Protein AF-X1M2Z5-F1 (afdb_monomer_lite)

Radius of gyration: 13.81 Å; chains: 1; bounding box: 29×25×39 Å

Foldseek 3Di:
DVLVVVCVVVDQPDAAEAEDLAVDDLVRLLVVLVVCVVSQHQAYENPHDAQCLVSLLVSCVRGPHFYEYACQQAEPVSVVSNVVSVSGPYYDHDCVRNPD

Sequence (100 aa):
KILEAIREELGPDFPLGVDFHWALNTREAMRFVQMVEHLNLWFLEDPMPPGNADAFARLTAVSKVPIATGENLFTRQTFRPYIEKQACDIIQPDTQKCGG

Secondary structure (DSSP, 8-state):
-HHHHHHHHH-TTS--EEE-TT---HHHHHHHHHHTGGG--SEEE--S-TT-HHHHHHHHTT-SSPEEE-TT--SHHHHHHHHHTT--SEE---HHHHT-

InterPro domains:
  IPR013342 Mandelate racemase, C-terminal domain [PF13378] (2-100)
  IPR013342 Mandelate racemase, C-terminal domain [SM00922] (3-66)
  IPR018110 Mandelate racemase/muconate lactonizing enzyme, conserved site [PS00909] (16-47)
  IPR034593 D-galactonate dehydratase DgoD-like [PTHR48080] (2-100)
  IPR036849 Enolase-like, C-terminal domain superfamily [G3DSA:3.20.20.120] (1-100)
  IPR036849 Enolase-like, C-terminal domain superfamily [SSF51604] (2-100)

pLDDT: mean 97.03, std 2.59, range [79.69, 98.75]

Organism: NCBI:txid412755

Structure (mmCIF, N/CA/C/O backbone):
data_AF-X1M2Z5-F1
#
_entry.id   AF-X1M2Z5-F1
#
loop_
_atom_site.group_PDB
_atom_site.id
_atom_site.type_symbol
_atom_site.label_atom_id
_atom_site.label_alt_id
_atom_site.label_comp_id
_atom_site.label_asym_id
_atom_site.label_entity_id
_atom_site.label_seq_id
_atom_site.pdbx_PDB_ins_code
_atom_site.Cartn_x
_atom_site.Cartn_y
_atom_site.Cartn_z
_atom_site.occupancy
_atom_site.B_iso_or_equiv
_atom_site.auth_seq_id
_atom_site.auth_comp_id
_atom_site.auth_asym_id
_atom_site.auth_atom_id
_atom_site.pdbx_PDB_model_num
ATOM 1 N N . LYS A 1 1 ? -2.158 5.203 19.002 1.00 79.69 1 LYS A N 1
ATOM 2 C CA . LYS A 1 1 ? -2.574 6.452 19.683 1.00 79.69 1 LYS A CA 1
ATOM 3 C C . LYS A 1 1 ? -3.121 7.502 18.719 1.00 79.69 1 LYS A C 1
ATOM 5 O O . LYS A 1 1 ? -4.302 7.769 18.818 1.00 79.69 1 LYS A O 1
ATOM 10 N N . ILE A 1 2 ? -2.349 8.070 17.776 1.00 95.44 2 ILE A N 1
ATOM 11 C CA . ILE A 1 2 ? -2.900 9.095 16.852 1.00 95.44 2 ILE A CA 1
ATOM 12 C C . ILE A 1 2 ? -4.007 8.516 15.955 1.00 95.44 2 ILE A C 1
ATOM 14 O O . ILE A 1 2 ? -5.105 9.053 15.925 1.00 95.44 2 ILE A O 1
ATOM 18 N N . LEU A 1 3 ? -3.751 7.386 15.288 1.00 96.56 3 LEU A N 1
ATOM 19 C CA . LEU A 1 3 ? -4.746 6.758 14.407 1.00 96.56 3 LEU A CA 1
ATOM 20 C C . LEU A 1 3 ? -5.997 6.270 15.154 1.00 96.56 3 LEU A C 1
ATOM 22 O O . LEU A 1 3 ? -7.092 6.340 14.613 1.00 96.56 3 LEU A O 1
ATOM 26 N N . GLU A 1 4 ? -5.839 5.817 16.401 1.00 96.88 4 GLU A N 1
ATOM 27 C CA . GLU A 1 4 ? -6.961 5.433 17.274 1.00 96.88 4 GLU A CA 1
ATOM 28 C C . GLU A 1 4 ? -7.849 6.640 17.576 1.00 96.88 4 GLU A C 1
ATOM 30 O O . GLU A 1 4 ? -9.047 6.572 17.339 1.00 96.88 4 GLU A O 1
ATOM 35 N N . ALA A 1 5 ? -7.259 7.765 17.992 1.00 97.88 5 ALA A N 1
ATOM 36 C CA . ALA A 1 5 ? -8.010 8.987 18.271 1.00 97.88 5 ALA A CA 1
ATOM 37 C C . ALA A 1 5 ? -8.748 9.514 17.027 1.00 97.88 5 ALA A C 1
ATOM 39 O O . ALA A 1 5 ? -9.896 9.934 17.118 1.00 97.88 5 ALA A O 1
ATOM 40 N N . ILE A 1 6 ? -8.113 9.451 15.849 1.00 97.75 6 ILE A N 1
ATOM 41 C CA . ILE A 1 6 ? -8.758 9.832 14.583 1.00 97.75 6 ILE A CA 1
ATOM 42 C C . ILE A 1 6 ? -9.933 8.896 14.269 1.00 97.75 6 ILE A C 1
ATOM 44 O O . ILE A 1 6 ? -10.999 9.361 13.871 1.00 97.75 6 ILE A O 1
ATOM 48 N N . ARG A 1 7 ? -9.763 7.581 14.454 1.00 96.94 7 ARG A N 1
ATOM 49 C CA . ARG A 1 7 ? -10.831 6.598 14.228 1.00 96.94 7 ARG A CA 1
ATOM 50 C C . ARG A 1 7 ? -11.999 6.784 15.201 1.00 96.94 7 ARG A C 1
ATOM 52 O O . ARG A 1 7 ? -13.146 6.674 14.778 1.00 96.94 7 ARG A O 1
ATOM 59 N N . GLU A 1 8 ? -11.725 7.067 16.470 1.00 97.38 8 GLU A N 1
ATOM 60 C CA . GLU A 1 8 ? -12.753 7.350 17.480 1.00 97.38 8 GLU A CA 1
ATOM 61 C C . GLU A 1 8 ? -13.577 8.594 17.120 1.00 97.38 8 GLU A C 1
ATOM 63 O O . GLU A 1 8 ? -14.801 8.550 17.210 1.00 97.38 8 GLU A O 1
ATOM 68 N N . GLU A 1 9 ? -12.926 9.659 16.648 1.00 98.06 9 GLU A N 1
ATOM 69 C CA . GLU A 1 9 ? -13.593 10.913 16.273 1.00 98.06 9 GLU A CA 1
ATOM 70 C C . GLU A 1 9 ? -14.432 10.784 14.992 1.00 98.06 9 GLU A C 1
ATOM 72 O O . GLU A 1 9 ? -15.560 11.268 14.924 1.00 98.06 9 GLU A O 1
ATOM 77 N N . LEU A 1 10 ? -13.898 10.124 13.960 1.00 97.44 10 LEU A N 1
ATOM 78 C CA . LEU A 1 10 ? -14.566 10.009 12.656 1.00 97.44 10 LEU A CA 1
ATOM 79 C C . LEU A 1 10 ? -15.627 8.897 12.613 1.00 97.44 10 LEU A C 1
ATOM 81 O O . LEU A 1 10 ? -16.445 8.856 11.692 1.00 97.44 10 LEU A O 1
ATOM 85 N N . GLY A 1 11 ? -15.616 7.990 13.591 1.00 96.31 11 GLY A N 1
ATOM 86 C CA . GLY A 1 11 ? -16.491 6.824 13.639 1.00 96.31 11 GLY A CA 1
ATOM 87 C C . GLY A 1 11 ? -16.015 5.659 12.757 1.00 96.31 11 GLY A C 1
ATOM 88 O O . GLY A 1 11 ? -15.080 5.796 11.962 1.00 96.31 11 GLY A O 1
ATOM 89 N N . PRO A 1 12 ? -16.635 4.472 12.896 1.00 94.31 12 PRO A N 1
ATOM 90 C CA . PRO A 1 12 ? -16.170 3.235 12.260 1.00 94.31 12 PRO A CA 1
ATOM 91 C C . PRO A 1 12 ? -16.358 3.205 10.737 1.00 94.31 12 PRO A C 1
ATOM 93 O O . PRO A 1 12 ? -15.586 2.542 10.047 1.00 94.31 12 PRO A O 1
ATOM 96 N N . ASP A 1 13 ? -17.349 3.932 10.219 1.00 93.44 13 ASP A N 1
ATOM 97 C CA . ASP A 1 13 ? -17.749 3.866 8.808 1.00 93.44 13 ASP A CA 1
ATOM 98 C C . ASP A 1 13 ? -16.997 4.862 7.916 1.00 93.44 13 ASP A C 1
ATOM 100 O O . ASP A 1 13 ? -17.056 4.770 6.690 1.00 93.44 13 ASP A O 1
ATOM 104 N N . PHE A 1 14 ? -16.280 5.824 8.505 1.00 97.38 14 PHE A N 1
ATOM 105 C CA . PHE A 1 14 ? -15.539 6.814 7.730 1.00 97.38 14 PHE A CA 1
ATOM 106 C C . PHE A 1 14 ? -14.299 6.176 7.067 1.00 97.38 14 PHE A C 1
ATOM 108 O O . PHE A 1 14 ? -13.445 5.629 7.781 1.00 97.38 14 PHE A O 1
ATOM 115 N N . PRO A 1 15 ? -14.127 6.254 5.733 1.00 96.75 15 PRO A N 1
ATOM 116 C CA . PRO A 1 15 ? -12.938 5.722 5.069 1.00 96.75 15 PRO A CA 1
ATOM 117 C C . PRO A 1 15 ? -11.665 6.453 5.517 1.00 96.75 15 PRO A C 1
ATOM 119 O O . PRO A 1 15 ? -11.574 7.672 5.407 1.00 96.75 15 PRO A O 1
ATOM 122 N N . LEU A 1 16 ? -10.667 5.712 6.005 1.00 97.50 16 LEU A N 1
ATOM 123 C CA . LEU A 1 16 ? -9.396 6.277 6.476 1.00 97.50 16 LEU A CA 1
ATOM 124 C C . LEU A 1 16 ? -8.215 5.579 5.803 1.00 97.50 16 LEU A C 1
ATOM 126 O O . LEU A 1 16 ? -7.931 4.424 6.112 1.00 97.50 16 LEU A O 1
ATOM 130 N N . GLY A 1 17 ? -7.539 6.278 4.893 1.00 97.62 17 GLY A N 1
ATOM 131 C CA . GLY A 1 17 ? -6.244 5.867 4.344 1.00 97.62 17 GLY A CA 1
ATOM 132 C C . GLY A 1 17 ? -5.091 6.418 5.183 1.00 97.62 17 GLY A C 1
ATOM 133 O O . GLY A 1 17 ? -5.217 7.489 5.781 1.00 97.62 17 GLY A O 1
ATOM 134 N N . VAL A 1 18 ? -3.976 5.692 5.243 1.00 97.94 18 VAL A N 1
ATOM 135 C CA . VAL A 1 18 ? -2.742 6.142 5.906 1.00 97.94 18 VAL A CA 1
ATOM 136 C C . VAL A 1 18 ? -1.577 5.964 4.951 1.00 97.94 18 VAL A C 1
ATOM 138 O O . VAL A 1 18 ? -1.378 4.867 4.449 1.00 97.94 18 VAL A O 1
ATOM 141 N N . ASP A 1 19 ? -0.790 7.014 4.762 1.00 98.12 19 ASP A N 1
ATOM 142 C CA . ASP A 1 19 ? 0.383 7.023 3.891 1.00 98.12 19 ASP A CA 1
ATOM 143 C C . ASP A 1 19 ? 1.670 7.134 4.720 1.00 98.12 19 ASP A C 1
ATOM 145 O O . A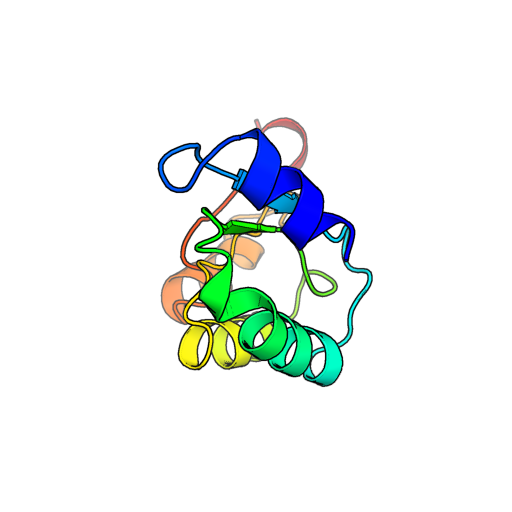SP A 1 19 ? 1.762 7.931 5.660 1.00 98.12 19 ASP A O 1
ATOM 149 N N . PHE A 1 20 ? 2.653 6.299 4.388 1.00 97.50 20 PHE A N 1
ATOM 150 C CA . PHE A 1 20 ? 3.944 6.201 5.059 1.00 97.50 20 PHE A CA 1
ATOM 151 C C . PHE A 1 20 ? 5.114 6.809 4.291 1.00 97.50 20 PHE A C 1
ATOM 153 O O . PHE A 1 20 ? 6.188 6.913 4.888 1.00 97.50 20 PHE A O 1
ATOM 160 N N . HIS A 1 21 ? 4.956 7.185 3.018 1.00 96.56 21 HIS A N 1
ATOM 161 C CA . HIS A 1 21 ? 6.040 7.731 2.191 1.00 96.56 21 HIS A CA 1
ATOM 162 C C . HIS A 1 21 ? 7.358 6.932 2.331 1.00 96.56 21 HIS A C 1
ATOM 164 O O . HIS A 1 21 ? 8.434 7.485 2.575 1.00 96.56 21 HIS A O 1
ATOM 170 N N . TRP A 1 22 ? 7.263 5.602 2.242 1.00 97.38 22 TRP A N 1
ATOM 171 C CA . TRP A 1 22 ? 8.372 4.634 2.289 1.00 97.38 22 TRP A CA 1
ATOM 172 C C . TRP A 1 22 ? 9.133 4.546 3.616 1.00 97.38 22 TRP A C 1
ATOM 174 O O . TRP A 1 22 ? 10.261 4.046 3.650 1.00 97.38 22 TRP A O 1
ATOM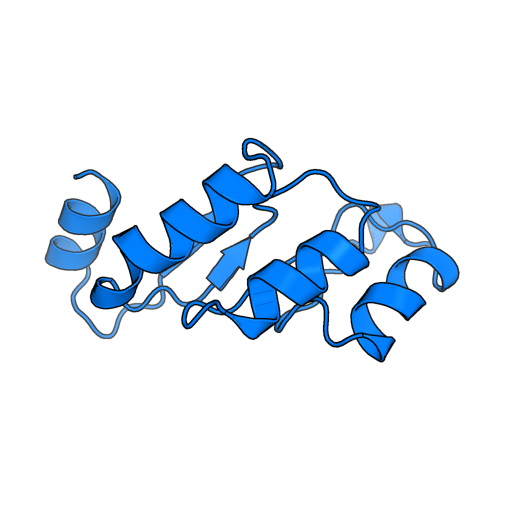 184 N N . ALA A 1 23 ? 8.547 5.017 4.715 1.00 97.94 23 ALA A N 1
ATOM 185 C CA . ALA A 1 23 ? 9.254 5.133 5.987 1.00 97.94 23 ALA A CA 1
ATOM 186 C C . ALA A 1 23 ? 9.568 3.796 6.685 1.00 97.94 23 ALA A C 1
ATOM 188 O O . ALA A 1 23 ? 10.343 3.801 7.643 1.00 97.94 23 ALA A O 1
ATOM 189 N N . LEU A 1 24 ? 8.988 2.666 6.257 1.00 98.19 24 LEU A N 1
ATOM 190 C CA . LEU A 1 24 ? 9.176 1.371 6.916 1.00 98.19 24 LEU A CA 1
ATOM 191 C C . LEU A 1 24 ? 9.990 0.397 6.066 1.00 98.19 24 LEU A C 1
ATOM 193 O O . LEU A 1 24 ? 9.883 0.326 4.842 1.00 98.19 24 LEU A O 1
ATOM 197 N N . ASN A 1 25 ? 10.750 -0.463 6.738 1.00 97.75 25 ASN A N 1
ATOM 198 C CA . ASN A 1 25 ? 11.212 -1.703 6.123 1.00 97.75 25 ASN A CA 1
ATOM 199 C C . ASN A 1 25 ? 10.118 -2.791 6.157 1.00 97.75 25 ASN A C 1
ATOM 201 O O . ASN A 1 25 ? 9.076 -2.654 6.798 1.00 97.75 25 ASN A O 1
ATOM 205 N N . THR A 1 26 ? 10.375 -3.931 5.508 1.00 97.31 26 THR A N 1
ATOM 206 C CA . THR A 1 26 ? 9.400 -5.031 5.393 1.00 97.31 26 THR A CA 1
ATOM 207 C C . THR A 1 26 ? 8.915 -5.565 6.733 1.00 97.31 26 THR A C 1
ATOM 209 O O . THR A 1 26 ? 7.726 -5.816 6.909 1.00 97.31 26 THR A O 1
ATOM 212 N N . ARG A 1 27 ? 9.813 -5.724 7.706 1.00 97.69 27 ARG A N 1
ATOM 213 C CA . ARG A 1 27 ? 9.451 -6.272 9.016 1.00 97.69 27 ARG A CA 1
ATOM 214 C C . ARG A 1 27 ? 8.623 -5.279 9.826 1.00 97.69 27 ARG A C 1
ATOM 216 O O . ARG A 1 27 ? 7.701 -5.684 10.531 1.00 97.69 27 ARG A O 1
ATOM 223 N N . GLU A 1 28 ? 8.957 -3.999 9.731 1.00 98.31 28 GLU A N 1
ATOM 224 C CA . GLU A 1 28 ? 8.202 -2.916 10.358 1.00 98.31 28 GLU A CA 1
ATOM 225 C C . GLU A 1 28 ? 6.805 -2.793 9.758 1.00 98.31 28 GLU A C 1
ATOM 227 O O . GLU A 1 28 ? 5.841 -2.759 10.517 1.00 98.31 28 GLU A O 1
ATOM 232 N N . ALA A 1 29 ? 6.681 -2.833 8.429 1.00 98.38 29 ALA A N 1
ATOM 233 C CA . ALA A 1 29 ? 5.392 -2.793 7.744 1.00 98.38 29 ALA A CA 1
ATOM 234 C C . ALA A 1 29 ? 4.493 -3.974 8.145 1.00 98.38 29 ALA A C 1
ATOM 236 O O . ALA A 1 29 ? 3.340 -3.769 8.519 1.00 98.38 29 ALA A O 1
ATOM 237 N N . MET A 1 30 ? 5.034 -5.200 8.173 1.00 98.19 30 MET A N 1
ATOM 238 C CA . MET A 1 30 ? 4.290 -6.390 8.617 1.00 98.19 30 MET A CA 1
ATOM 239 C C . MET A 1 30 ? 3.823 -6.278 10.072 1.00 98.19 30 MET A C 1
ATOM 241 O O . MET A 1 30 ? 2.706 -6.672 10.403 1.00 98.19 30 MET A O 1
ATOM 245 N N . ARG A 1 31 ? 4.665 -5.735 10.958 1.00 98.00 31 ARG A N 1
ATOM 246 C CA . ARG A 1 31 ? 4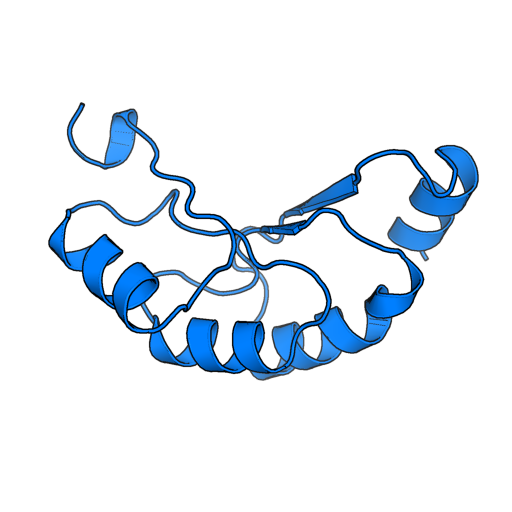.274 -5.491 12.350 1.00 98.00 31 ARG A CA 1
ATOM 247 C C . ARG A 1 31 ? 3.201 -4.408 12.439 1.00 98.00 31 ARG A C 1
ATOM 249 O O . ARG A 1 31 ? 2.277 -4.539 13.235 1.00 98.00 31 ARG A O 1
ATOM 256 N N . PHE A 1 32 ? 3.325 -3.351 11.643 1.00 98.00 32 PHE A N 1
ATOM 257 C CA . PHE A 1 32 ? 2.394 -2.235 11.655 1.00 98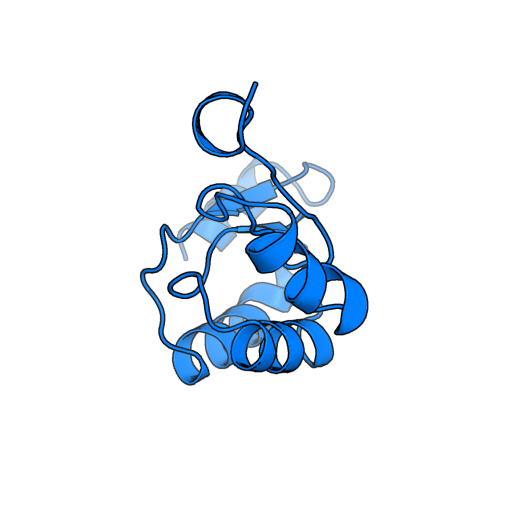.00 32 PHE A CA 1
ATOM 258 C C . PHE A 1 32 ? 0.988 -2.674 11.245 1.00 98.00 32 PHE A C 1
ATOM 260 O O . PHE A 1 32 ? 0.060 -2.434 12.010 1.00 98.00 32 PHE A O 1
ATOM 267 N N . VAL A 1 33 ? 0.829 -3.387 10.121 1.00 97.94 33 VAL A N 1
ATOM 268 C CA . VAL A 1 33 ? -0.497 -3.832 9.641 1.00 97.94 33 VAL A CA 1
ATOM 269 C C . VAL A 1 33 ? -1.233 -4.714 10.653 1.00 97.94 33 VAL A C 1
ATOM 271 O O . VAL A 1 33 ? -2.449 -4.624 10.770 1.00 97.94 33 VAL A O 1
ATOM 274 N N . GLN A 1 34 ? -0.502 -5.507 11.444 1.00 97.50 34 GLN A N 1
ATOM 275 C CA . GLN A 1 34 ? -1.073 -6.287 12.546 1.00 97.50 34 GLN A CA 1
ATOM 276 C C . GLN A 1 34 ? -1.503 -5.399 13.720 1.00 97.50 34 GLN A C 1
ATOM 278 O O . GLN A 1 34 ? -2.534 -5.637 14.340 1.00 97.50 34 GLN A O 1
ATOM 283 N N . MET A 1 35 ? -0.717 -4.367 14.036 1.00 96.94 35 MET A N 1
ATOM 284 C CA . MET A 1 35 ? -1.002 -3.444 15.137 1.00 96.94 35 MET A CA 1
ATOM 285 C C . MET A 1 35 ? -2.197 -2.526 14.877 1.00 96.94 35 MET A C 1
ATOM 287 O O . MET A 1 35 ? -2.734 -1.994 15.841 1.00 96.94 35 MET A O 1
ATOM 291 N N . VAL A 1 36 ? -2.575 -2.294 13.617 1.00 96.81 36 VAL A N 1
ATOM 292 C CA . VAL A 1 36 ? -3.674 -1.381 13.247 1.00 96.81 36 VAL A CA 1
ATOM 293 C C . VAL A 1 36 ? -4.893 -2.091 12.664 1.00 96.81 36 VAL A C 1
ATOM 295 O O . VAL A 1 36 ? -5.815 -1.427 12.198 1.00 96.81 36 VAL A O 1
ATOM 298 N N . GLU A 1 37 ? -4.924 -3.423 12.695 1.00 95.69 37 GLU A N 1
ATOM 299 C CA . GLU A 1 37 ? -6.011 -4.224 12.123 1.00 95.69 37 GLU A CA 1
ATOM 300 C C . GLU A 1 37 ? -7.392 -3.811 12.666 1.00 95.69 37 GLU A C 1
ATOM 302 O O . GLU A 1 37 ? -8.357 -3.692 11.913 1.00 95.69 37 GLU A O 1
ATOM 307 N N . HIS A 1 38 ? -7.478 -3.511 13.965 1.00 95.50 38 HIS A N 1
ATOM 308 C CA . HIS A 1 38 ? -8.715 -3.099 14.637 1.00 95.50 38 HIS A CA 1
ATOM 309 C C . HIS A 1 38 ? -9.245 -1.731 14.194 1.00 95.50 38 HIS A C 1
ATOM 311 O O . HIS A 1 38 ? -10.383 -1.395 14.510 1.00 95.50 38 HIS A O 1
ATOM 317 N N . LEU A 1 39 ? -8.444 -0.935 13.483 1.00 96.88 39 LEU A N 1
ATOM 318 C CA . LEU A 1 39 ? -8.829 0.405 13.036 1.00 96.88 39 LEU A CA 1
ATOM 319 C C . LEU A 1 39 ? -9.605 0.409 11.719 1.00 96.88 39 LEU A C 1
ATOM 321 O O . LEU A 1 39 ? -10.088 1.476 11.328 1.00 96.88 39 LEU A O 1
ATOM 325 N N . ASN A 1 40 ? -9.720 -0.748 11.054 1.00 96.06 40 ASN A N 1
ATOM 326 C CA . ASN A 1 40 ? -10.413 -0.908 9.775 1.00 96.06 40 ASN A CA 1
ATOM 327 C C . ASN A 1 40 ? -10.015 0.196 8.776 1.00 96.06 40 ASN A C 1
ATOM 329 O O . ASN A 1 40 ? -10.833 1.013 8.344 1.00 96.06 40 ASN A O 1
ATOM 333 N N . LEU A 1 41 ? -8.710 0.303 8.513 1.00 97.31 41 LEU A N 1
ATOM 334 C CA . LEU A 1 41 ? -8.181 1.286 7.572 1.00 97.31 41 LEU A CA 1
ATOM 335 C C . LEU A 1 41 ? -8.610 0.926 6.146 1.00 97.31 41 LEU A C 1
ATOM 337 O O . LEU A 1 41 ? -8.625 -0.244 5.771 1.00 97.31 41 LEU A O 1
ATOM 341 N N . TRP A 1 42 ? -8.919 1.949 5.353 1.00 97.69 42 TRP A N 1
ATOM 342 C CA . TRP A 1 42 ? -9.304 1.805 3.952 1.00 97.69 42 TRP A CA 1
ATOM 343 C C . TRP A 1 42 ? -8.125 1.334 3.094 1.00 97.69 42 TRP A C 1
ATOM 345 O O . TRP A 1 42 ? -8.286 0.449 2.261 1.00 97.69 42 TRP A O 1
ATOM 355 N N . PHE A 1 43 ? -6.934 1.889 3.336 1.00 98.44 43 PHE A N 1
ATOM 356 C CA . PHE A 1 43 ? -5.670 1.365 2.822 1.00 98.44 43 PHE A CA 1
ATOM 357 C C . PHE A 1 43 ? -4.472 1.857 3.639 1.00 98.44 43 PHE A C 1
ATOM 359 O O . PHE A 1 43 ? -4.552 2.850 4.370 1.00 98.44 43 PHE A O 1
ATOM 366 N N . LEU A 1 44 ? -3.352 1.164 3.459 1.00 98.44 44 LEU A N 1
ATOM 367 C CA . LEU A 1 44 ? -2.014 1.585 3.836 1.00 98.44 44 LEU A CA 1
ATOM 368 C C . LEU A 1 44 ? -1.205 1.872 2.567 1.00 98.44 44 LEU A C 1
ATOM 370 O O . LEU A 1 44 ? -0.927 0.955 1.795 1.00 98.44 44 LEU A O 1
ATOM 374 N N . GLU A 1 45 ? -0.838 3.128 2.365 1.00 98.69 45 GLU A N 1
ATOM 375 C CA . GLU A 1 45 ? -0.121 3.613 1.191 1.00 98.69 45 GLU A CA 1
ATOM 376 C C . GLU A 1 45 ? 1.383 3.669 1.431 1.00 98.69 45 GLU A C 1
ATOM 378 O O . GLU A 1 45 ? 1.851 4.063 2.505 1.00 98.69 45 GLU A O 1
ATOM 383 N N . ASP A 1 46 ? 2.117 3.202 0.420 1.00 98.19 46 ASP A N 1
ATOM 384 C CA . ASP A 1 46 ? 3.569 3.282 0.311 1.00 98.19 46 ASP A CA 1
ATOM 385 C C . ASP A 1 46 ? 4.318 2.979 1.628 1.00 98.19 46 ASP A C 1
ATOM 387 O O . ASP A 1 46 ? 5.206 3.726 2.044 1.00 98.19 46 ASP A O 1
ATOM 391 N N . PRO A 1 47 ? 4.025 1.843 2.306 1.00 98.06 47 PRO A N 1
ATOM 392 C CA . PRO A 1 47 ? 4.666 1.503 3.574 1.00 98.06 47 PRO A CA 1
ATOM 393 C C . PRO A 1 47 ? 6.177 1.320 3.444 1.00 98.06 47 PRO A C 1
ATOM 395 O O . PRO A 1 47 ? 6.911 1.587 4.390 1.00 98.06 47 PRO A O 1
ATOM 398 N N . MET A 1 48 ? 6.644 0.854 2.284 1.00 98.31 48 MET A N 1
ATOM 399 C CA . MET A 1 48 ? 8.034 0.483 2.029 1.00 98.31 48 MET A CA 1
ATOM 400 C C . MET A 1 48 ? 8.563 1.160 0.762 1.00 98.31 48 MET A C 1
ATOM 402 O O . MET A 1 48 ? 7.763 1.490 -0.114 1.00 98.31 48 MET A O 1
ATOM 406 N N . PRO A 1 49 ? 9.894 1.291 0.603 1.00 97.31 49 PRO A N 1
ATOM 407 C CA . PRO A 1 49 ? 10.488 1.806 -0.627 1.00 97.31 49 PRO A CA 1
ATOM 408 C C . PRO A 1 49 ? 10.011 1.065 -1.887 1.00 97.31 49 PRO A C 1
ATOM 410 O O . PRO A 1 49 ? 9.908 -0.170 -1.870 1.00 97.31 49 PRO A O 1
ATOM 413 N N . PRO A 1 50 ? 9.759 1.786 -2.996 1.00 94.06 50 PRO A N 1
ATOM 414 C CA . PRO A 1 50 ? 9.292 1.187 -4.239 1.00 94.06 50 PRO A CA 1
ATOM 415 C C . PRO A 1 50 ? 10.374 0.313 -4.888 1.00 94.06 50 PRO A C 1
ATOM 417 O O . PRO A 1 50 ? 11.563 0.394 -4.580 1.00 94.06 50 PRO A O 1
ATOM 420 N N . GLY A 1 51 ? 9.959 -0.530 -5.834 1.00 92.50 51 GLY A N 1
ATOM 421 C CA . GLY A 1 51 ? 10.862 -1.340 -6.658 1.00 92.50 51 GLY A CA 1
ATOM 422 C C . GLY A 1 51 ? 11.083 -2.771 -6.164 1.00 92.50 51 GLY A C 1
ATOM 423 O O . GLY A 1 51 ? 11.677 -3.568 -6.888 1.00 92.50 51 GLY A O 1
ATOM 424 N N . ASN A 1 52 ? 10.560 -3.144 -4.992 1.00 96.81 52 ASN A N 1
ATOM 425 C CA . ASN A 1 52 ? 10.601 -4.520 -4.492 1.00 96.81 52 ASN A CA 1
ATOM 426 C C . ASN A 1 52 ? 9.199 -5.142 -4.399 1.00 96.81 52 ASN A C 1
ATOM 428 O O . ASN A 1 52 ? 8.633 -5.297 -3.315 1.00 96.81 52 ASN A O 1
ATOM 432 N N . ALA A 1 53 ? 8.658 -5.550 -5.549 1.00 98.31 53 ALA A N 1
ATOM 433 C CA . ALA A 1 53 ? 7.350 -6.201 -5.630 1.00 98.31 53 ALA A CA 1
ATOM 434 C C . ALA A 1 53 ? 7.251 -7.483 -4.777 1.00 98.31 53 ALA A C 1
ATOM 436 O O . ALA A 1 53 ? 6.174 -7.805 -4.293 1.00 98.31 53 ALA A O 1
ATOM 437 N N . ASP A 1 54 ? 8.353 -8.209 -4.547 1.00 98.56 54 ASP A N 1
ATOM 438 C CA . ASP A 1 54 ? 8.340 -9.422 -3.714 1.00 98.56 54 ASP A CA 1
ATOM 439 C C . ASP A 1 54 ? 8.163 -9.119 -2.224 1.00 98.56 54 ASP A C 1
ATOM 441 O O . ASP A 1 54 ? 7.541 -9.899 -1.502 1.00 98.56 54 ASP A O 1
ATOM 445 N N . ALA A 1 55 ? 8.717 -8.007 -1.739 1.00 98.31 55 ALA A N 1
ATOM 446 C CA . ALA A 1 55 ? 8.486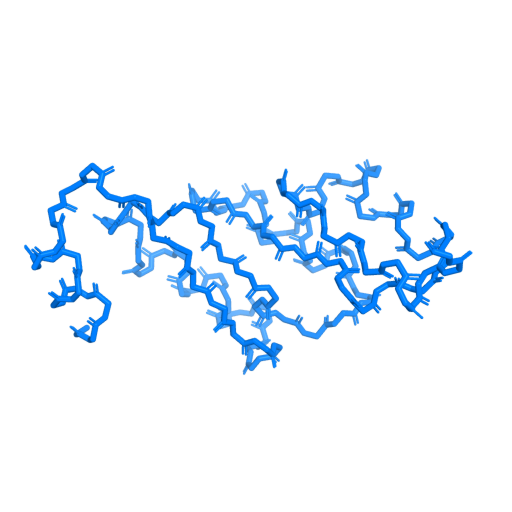 -7.554 -0.371 1.00 98.31 55 ALA A CA 1
ATOM 447 C C . ALA A 1 55 ? 7.038 -7.084 -0.188 1.00 98.31 55 ALA A C 1
ATOM 449 O O . ALA A 1 55 ? 6.395 -7.450 0.795 1.00 98.31 55 ALA A O 1
ATOM 450 N N . PHE A 1 56 ? 6.520 -6.337 -1.164 1.00 98.62 56 PHE A N 1
ATOM 451 C CA . PHE A 1 56 ? 5.124 -5.910 -1.203 1.00 98.62 56 PHE A CA 1
ATOM 452 C C . PHE A 1 56 ? 4.158 -7.101 -1.252 1.00 98.62 56 PHE A C 1
ATOM 454 O O . PHE A 1 56 ? 3.271 -7.181 -0.414 1.00 98.62 56 PHE A O 1
ATOM 461 N N . ALA A 1 57 ? 4.399 -8.108 -2.097 1.00 98.69 57 ALA A N 1
ATOM 462 C CA . ALA A 1 57 ? 3.589 -9.330 -2.132 1.00 98.69 57 ALA A CA 1
ATOM 463 C C . ALA A 1 57 ? 3.583 -10.088 -0.799 1.00 98.69 57 ALA A C 1
ATOM 465 O O . ALA A 1 57 ? 2.537 -10.567 -0.367 1.00 98.69 57 ALA A O 1
ATOM 466 N N . ARG A 1 58 ? 4.724 -10.161 -0.099 1.00 98.38 58 ARG A N 1
ATOM 467 C CA . ARG A 1 58 ? 4.770 -10.761 1.246 1.00 98.38 58 ARG A CA 1
ATOM 468 C C . ARG A 1 58 ? 3.945 -9.983 2.265 1.00 98.38 58 ARG A C 1
ATOM 470 O O . ARG A 1 58 ? 3.317 -10.611 3.109 1.00 98.38 58 ARG A O 1
ATOM 477 N N . LEU A 1 59 ? 3.978 -8.651 2.212 1.00 98.62 59 LEU A N 1
ATOM 478 C CA . LEU A 1 59 ? 3.177 -7.802 3.091 1.00 98.62 59 LEU A CA 1
ATOM 479 C C . LEU A 1 59 ? 1.683 -7.971 2.796 1.00 98.62 59 LEU A C 1
ATOM 481 O O . LEU A 1 59 ? 0.916 -8.276 3.705 1.00 98.62 59 LEU A O 1
ATOM 485 N N . THR A 1 60 ? 1.292 -7.832 1.532 1.00 98.56 60 THR A N 1
ATOM 486 C CA . THR A 1 60 ? -0.100 -7.919 1.072 1.00 98.56 60 THR A CA 1
ATOM 487 C C . THR A 1 60 ? -0.712 -9.280 1.394 1.00 98.56 60 THR A C 1
ATOM 489 O O . THR A 1 60 ? -1.823 -9.346 1.901 1.00 98.56 60 THR A O 1
ATOM 492 N N . ALA A 1 61 ? 0.046 -10.373 1.253 1.00 98.19 61 ALA A N 1
ATOM 493 C CA . ALA A 1 61 ? -0.430 -11.719 1.584 1.00 98.19 61 ALA A CA 1
ATOM 494 C C . ALA A 1 61 ? -0.778 -11.938 3.071 1.00 98.19 61 ALA A C 1
ATOM 496 O O . ALA A 1 61 ? -1.514 -12.872 3.389 1.00 98.19 61 ALA A O 1
ATOM 497 N N . VAL A 1 62 ? -0.230 -11.132 3.990 1.00 97.19 62 VAL A N 1
ATOM 498 C CA . VAL A 1 62 ? -0.486 -11.263 5.439 1.00 97.19 62 VAL A CA 1
ATOM 499 C C . VAL A 1 62 ? -1.307 -10.114 6.017 1.00 97.19 62 VAL A C 1
ATOM 501 O O . VAL A 1 62 ? -1.731 -10.189 7.171 1.00 97.19 62 VAL A O 1
ATOM 504 N N . SER A 1 63 ? -1.484 -9.037 5.257 1.00 98.12 63 SER A N 1
ATOM 505 C CA . SER A 1 63 ? -2.173 -7.840 5.712 1.00 98.12 63 SER A CA 1
ATOM 506 C C . SER A 1 63 ? -3.679 -8.008 5.561 1.00 98.12 63 SER A C 1
ATOM 508 O O . SER A 1 63 ? -4.173 -8.420 4.518 1.00 98.12 63 SER A O 1
ATOM 510 N N . LYS A 1 64 ? -4.426 -7.646 6.604 1.00 97.12 64 LYS A N 1
ATOM 511 C CA . LYS A 1 64 ? -5.879 -7.436 6.506 1.00 97.12 64 LYS A CA 1
ATOM 512 C C . LYS A 1 64 ? -6.236 -6.006 6.112 1.00 97.12 64 LYS A C 1
ATOM 514 O O . LYS A 1 64 ? -7.364 -5.752 5.710 1.00 97.12 64 LYS A O 1
ATOM 519 N N . VAL A 1 65 ? -5.283 -5.084 6.242 1.00 97.88 65 VAL A N 1
ATOM 520 C CA . VAL A 1 65 ? -5.406 -3.722 5.725 1.00 97.88 65 VAL A CA 1
ATOM 521 C C . VAL A 1 65 ? -4.998 -3.736 4.251 1.00 97.88 65 VAL A C 1
ATOM 523 O O . VAL A 1 65 ? -3.888 -4.199 3.969 1.00 97.88 65 VAL A O 1
ATOM 526 N N . PRO A 1 66 ? -5.827 -3.228 3.324 1.00 98.50 66 PRO A N 1
ATOM 527 C CA . PRO A 1 66 ? -5.460 -3.157 1.914 1.00 98.50 66 PRO A CA 1
ATOM 528 C C . PRO A 1 66 ? -4.167 -2.364 1.701 1.00 98.50 66 PRO A C 1
ATOM 530 O O . PRO A 1 66 ? -3.984 -1.305 2.301 1.00 98.50 66 PRO A O 1
ATOM 533 N N . ILE A 1 67 ? -3.269 -2.859 0.854 1.00 98.75 67 ILE A N 1
ATOM 534 C CA . ILE A 1 67 ? -2.002 -2.195 0.538 1.00 98.75 67 ILE A CA 1
ATOM 535 C C . ILE A 1 67 ? -2.142 -1.402 -0.761 1.00 98.75 67 ILE A C 1
ATOM 537 O O . ILE A 1 67 ? -2.507 -1.958 -1.801 1.00 98.75 67 ILE A O 1
ATOM 541 N N . ALA A 1 68 ? -1.811 -0.114 -0.707 1.00 98.69 68 ALA A N 1
ATOM 542 C CA . ALA A 1 68 ? -1.778 0.790 -1.848 1.00 98.69 68 ALA A CA 1
ATOM 543 C C . ALA A 1 68 ? -0.331 1.189 -2.183 1.00 98.69 68 ALA A C 1
ATOM 545 O O . ALA A 1 68 ? 0.490 1.390 -1.287 1.00 98.69 68 ALA A O 1
ATOM 546 N N . THR A 1 69 ? 0.008 1.222 -3.472 1.00 98.44 69 THR A N 1
ATOM 547 C CA . THR A 1 69 ? 1.307 1.712 -3.960 1.00 98.44 69 THR A CA 1
ATOM 548 C C . THR A 1 69 ? 1.247 1.987 -5.459 1.00 98.44 69 THR A C 1
ATOM 550 O O . THR A 1 69 ? 0.322 1.560 -6.149 1.00 98.44 69 THR A O 1
ATOM 553 N N . GLY A 1 70 ? 2.267 2.637 -6.008 1.00 97.44 70 G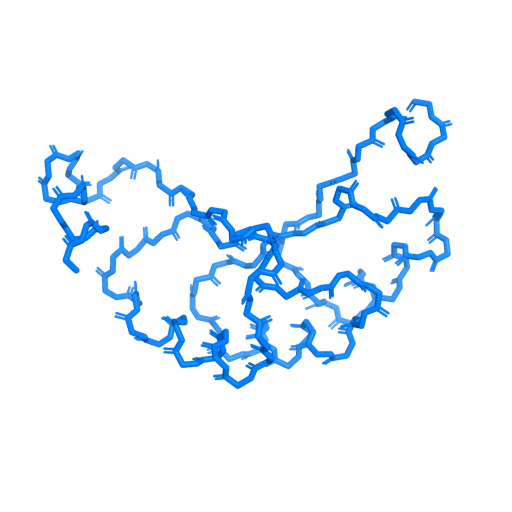LY A N 1
ATOM 554 C CA . GLY A 1 70 ? 2.468 2.722 -7.455 1.00 97.44 70 GLY A CA 1
ATOM 555 C C . GLY A 1 70 ? 2.862 4.099 -7.958 1.00 97.44 70 GLY A C 1
ATOM 556 O O . GLY A 1 70 ? 3.324 4.196 -9.095 1.00 97.44 70 GLY A O 1
ATOM 557 N N . GLU A 1 71 ? 2.767 5.135 -7.121 1.00 97.00 71 GLU A N 1
ATOM 558 C CA . GLU A 1 71 ? 3.034 6.514 -7.546 1.00 97.00 71 GLU A CA 1
ATOM 559 C C . GLU A 1 71 ? 4.505 6.759 -7.910 1.00 97.00 71 GLU A C 1
ATOM 561 O O . GLU A 1 71 ? 4.836 7.756 -8.542 1.00 97.00 71 GLU A O 1
ATOM 566 N N . ASN A 1 72 ? 5.403 5.824 -7.585 1.00 96.50 72 ASN A N 1
ATOM 567 C CA . ASN A 1 72 ? 6.827 5.882 -7.939 1.00 96.50 72 ASN A CA 1
ATOM 568 C C . ASN A 1 72 ? 7.264 4.703 -8.813 1.00 96.50 72 ASN A C 1
ATOM 570 O O . ASN A 1 72 ? 8.433 4.314 -8.838 1.00 96.50 72 ASN A O 1
ATOM 574 N N . LEU A 1 73 ? 6.314 4.130 -9.553 1.00 96.56 73 LEU A N 1
ATOM 575 C CA . LEU A 1 73 ? 6.577 3.219 -10.657 1.00 96.56 73 LEU A CA 1
ATOM 576 C C . LEU A 1 73 ? 6.431 4.006 -11.966 1.00 96.56 73 LEU A C 1
ATOM 578 O O . LEU A 1 73 ? 5.407 4.621 -12.239 1.00 96.56 73 LEU A O 1
ATOM 582 N N . PHE A 1 74 ? 7.478 4.001 -12.789 1.00 96.62 74 PHE A N 1
ATOM 583 C CA . PHE A 1 74 ? 7.590 4.931 -13.923 1.00 96.62 74 PHE A CA 1
ATOM 584 C C . PHE A 1 74 ? 7.249 4.316 -15.277 1.00 96.62 74 PHE A C 1
ATOM 586 O O . PHE A 1 74 ? 6.978 5.018 -16.243 1.00 96.62 74 PHE A O 1
ATOM 593 N N . THR A 1 75 ? 7.308 2.993 -15.398 1.00 96.44 75 THR A N 1
ATOM 594 C CA . THR A 1 75 ? 7.124 2.313 -16.682 1.00 96.44 75 THR A CA 1
ATOM 595 C C . THR A 1 75 ? 6.189 1.132 -16.525 1.00 96.44 75 THR A C 1
ATOM 597 O O . THR A 1 75 ? 6.122 0.507 -15.468 1.00 96.44 75 THR A O 1
ATOM 600 N N . ARG A 1 76 ? 5.510 0.731 -17.602 1.00 95.62 76 ARG A N 1
ATOM 601 C CA . ARG A 1 76 ? 4.692 -0.494 -17.606 1.00 95.62 76 ARG A CA 1
ATOM 602 C C . ARG A 1 76 ? 5.463 -1.711 -17.068 1.00 95.62 76 ARG A C 1
ATOM 604 O O . ARG A 1 76 ? 4.877 -2.588 -16.440 1.00 95.62 76 ARG A O 1
ATOM 611 N N . GLN A 1 77 ? 6.770 -1.774 -17.318 1.00 96.88 77 GLN A N 1
ATOM 612 C CA . GLN A 1 77 ? 7.660 -2.830 -16.847 1.00 96.88 77 GLN A CA 1
ATOM 613 C C . GLN A 1 77 ? 7.804 -2.825 -15.321 1.00 96.88 77 GLN A C 1
ATOM 615 O O . GLN A 1 77 ? 7.857 -3.900 -14.734 1.00 96.88 77 GLN A O 1
ATOM 620 N N . THR A 1 78 ? 7.822 -1.652 -14.678 1.00 96.69 78 THR A N 1
ATOM 621 C CA . THR A 1 78 ? 7.878 -1.544 -13.212 1.00 96.69 78 THR A CA 1
ATOM 622 C C . THR A 1 78 ? 6.528 -1.826 -12.552 1.00 96.69 78 THR A C 1
ATOM 624 O O . THR A 1 78 ? 6.510 -2.379 -11.459 1.00 96.69 78 THR A O 1
ATOM 627 N N . PHE A 1 79 ? 5.403 -1.547 -13.224 1.00 97.94 79 PHE A N 1
ATOM 628 C CA . PHE A 1 79 ? 4.060 -1.917 -12.741 1.00 97.94 79 PHE A CA 1
ATOM 629 C C . PHE A 1 79 ? 3.764 -3.417 -12.845 1.00 97.94 79 PHE A C 1
ATOM 631 O O . PHE A 1 79 ? 3.165 -3.996 -11.942 1.00 97.94 79 PHE A O 1
ATOM 638 N N . ARG A 1 80 ? 4.190 -4.065 -13.939 1.00 98.06 80 ARG A N 1
ATOM 639 C CA . ARG A 1 80 ? 3.903 -5.482 -14.221 1.00 98.06 80 ARG A CA 1
ATOM 640 C C . ARG A 1 80 ? 4.111 -6.424 -13.022 1.00 98.06 80 ARG A C 1
ATOM 642 O O . ARG A 1 80 ? 3.164 -7.141 -12.706 1.00 98.06 80 ARG A O 1
ATOM 649 N N . PRO A 1 81 ? 5.275 -6.449 -12.340 1.00 98.38 81 PRO A N 1
ATOM 650 C CA . PRO A 1 81 ? 5.492 -7.393 -11.249 1.00 98.38 81 PRO A CA 1
ATOM 651 C C . PRO A 1 81 ? 4.592 -7.126 -10.040 1.00 98.38 81 PRO A C 1
ATOM 653 O O . PRO A 1 81 ? 4.289 -8.069 -9.317 1.00 98.38 81 PRO A O 1
ATOM 656 N N . TYR A 1 82 ? 4.144 -5.884 -9.821 1.00 98.44 82 TYR A N 1
ATOM 657 C CA . TYR A 1 82 ? 3.198 -5.580 -8.748 1.00 98.44 82 TYR A CA 1
ATOM 658 C C . TYR A 1 82 ? 1.814 -6.169 -9.038 1.00 98.44 82 TYR A C 1
ATOM 660 O O . TYR A 1 82 ? 1.180 -6.718 -8.145 1.00 98.44 82 TYR A O 1
ATOM 668 N N . ILE A 1 83 ? 1.382 -6.133 -10.299 1.00 98.12 83 ILE A N 1
ATOM 669 C CA . ILE A 1 83 ? 0.097 -6.696 -10.727 1.00 98.12 83 ILE A CA 1
ATOM 670 C C . ILE A 1 83 ? 0.153 -8.231 -10.741 1.00 98.12 83 ILE A C 1
ATOM 672 O O . ILE A 1 83 ? -0.686 -8.888 -10.135 1.00 98.12 83 ILE A O 1
ATOM 676 N N . GLU A 1 84 ? 1.157 -8.816 -11.403 1.00 98.56 84 GLU A N 1
ATOM 677 C CA . GLU A 1 84 ? 1.261 -10.274 -11.588 1.00 98.56 84 GLU A CA 1
ATOM 678 C C . GLU A 1 84 ? 1.430 -11.035 -10.271 1.00 98.56 84 GLU A C 1
ATOM 680 O O . GLU A 1 84 ? 0.944 -12.156 -10.140 1.00 98.56 84 GLU A O 1
ATOM 685 N N . LYS A 1 85 ? 2.110 -10.431 -9.291 1.00 98.56 85 LYS A N 1
ATOM 686 C CA . LYS A 1 85 ? 2.344 -11.039 -7.975 1.00 98.56 85 LYS A CA 1
ATOM 687 C C . LYS A 1 85 ? 1.259 -10.703 -6.954 1.00 98.56 85 LYS A C 1
ATOM 689 O O . LYS A 1 85 ? 1.398 -11.118 -5.808 1.00 98.56 85 LYS A O 1
ATOM 694 N N . GLN A 1 86 ? 0.238 -9.931 -7.341 1.00 98.38 86 GLN A N 1
ATOM 695 C CA . GLN A 1 86 ? -0.732 -9.344 -6.409 1.00 98.38 86 GLN A CA 1
ATOM 696 C C . GLN A 1 86 ? -0.021 -8.635 -5.243 1.00 98.38 86 GLN A C 1
ATOM 698 O O . GLN A 1 86 ? -0.308 -8.854 -4.070 1.00 98.38 86 GLN A O 1
ATOM 703 N N . ALA A 1 87 ? 0.987 -7.825 -5.577 1.00 98.56 87 ALA A N 1
ATOM 704 C CA . ALA A 1 87 ? 1.849 -7.180 -4.596 1.00 98.56 87 ALA A CA 1
ATOM 705 C C . ALA A 1 87 ? 1.164 -6.021 -3.862 1.00 98.56 87 ALA A C 1
ATOM 707 O O . ALA A 1 87 ? 1.657 -5.576 -2.833 1.00 98.56 87 ALA A O 1
ATOM 708 N N . CYS A 1 88 ? 0.034 -5.544 -4.366 1.00 98.56 88 CYS A N 1
ATOM 709 C CA . CYS A 1 88 ? -0.803 -4.523 -3.756 1.00 98.56 88 CYS A CA 1
ATOM 710 C C . CYS A 1 88 ? -2.267 -4.795 -4.107 1.00 98.56 88 CYS A C 1
ATOM 712 O O . CYS A 1 88 ? -2.555 -5.407 -5.140 1.00 98.56 88 CYS A O 1
ATOM 714 N N . ASP A 1 89 ? -3.174 -4.295 -3.280 1.00 98.62 89 ASP A N 1
ATOM 715 C CA . ASP A 1 89 ? -4.616 -4.340 -3.525 1.00 98.62 89 ASP A CA 1
ATOM 716 C C . ASP A 1 89 ? -5.069 -3.154 -4.384 1.00 98.62 89 ASP A C 1
ATOM 718 O O . ASP A 1 89 ? -5.990 -3.272 -5.192 1.00 98.62 89 ASP A O 1
ATOM 722 N N . ILE A 1 90 ? -4.390 -2.011 -4.236 1.00 98.56 90 ILE A N 1
ATOM 723 C CA . ILE A 1 90 ? -4.665 -0.775 -4.968 1.00 98.56 90 ILE A CA 1
ATOM 724 C C . ILE A 1 90 ? -3.381 -0.323 -5.664 1.00 98.56 90 ILE A C 1
ATOM 726 O O . ILE A 1 90 ? -2.347 -0.139 -5.024 1.00 98.56 90 ILE A O 1
ATOM 730 N N . ILE A 1 91 ? -3.454 -0.128 -6.982 1.00 97.81 91 ILE A N 1
ATOM 731 C CA . ILE A 1 91 ? -2.358 0.442 -7.769 1.00 97.81 91 ILE A CA 1
ATOM 732 C C . ILE A 1 91 ? -2.629 1.930 -8.037 1.00 97.81 91 ILE A C 1
ATOM 734 O O . ILE A 1 91 ? -3.716 2.286 -8.491 1.00 97.81 91 ILE A O 1
ATOM 738 N N . GLN A 1 92 ? -1.649 2.792 -7.763 1.00 97.44 92 GLN A N 1
ATOM 739 C CA . GLN A 1 92 ? -1.761 4.257 -7.833 1.00 97.44 92 GLN A CA 1
ATOM 740 C C . GLN A 1 92 ? -0.802 4.843 -8.886 1.00 97.44 92 GLN A C 1
ATOM 742 O O . GLN A 1 92 ? 0.203 5.450 -8.532 1.00 97.44 92 GLN A O 1
ATOM 747 N N . PRO A 1 93 ? -1.033 4.634 -10.195 1.00 96.81 93 PRO A N 1
ATOM 748 C CA . PRO A 1 93 ? -0.193 5.239 -11.223 1.00 96.81 93 PRO A CA 1
ATOM 749 C C . PRO A 1 93 ? -0.329 6.769 -11.211 1.00 96.81 93 PRO A C 1
ATOM 751 O O . PRO A 1 93 ? -1.432 7.299 -11.333 1.00 96.81 93 PRO A O 1
ATOM 754 N N . ASP A 1 94 ? 0.800 7.470 -11.120 1.00 97.12 94 ASP A N 1
ATOM 755 C CA . ASP A 1 94 ? 0.868 8.920 -11.310 1.00 97.12 94 ASP A CA 1
ATOM 756 C C . ASP A 1 94 ? 1.174 9.228 -12.781 1.00 97.12 94 ASP A C 1
ATOM 758 O O . ASP A 1 94 ? 2.274 8.961 -13.277 1.00 97.12 94 ASP A O 1
ATOM 762 N N . THR A 1 95 ? 0.200 9.820 -13.471 1.00 95.75 95 THR A N 1
ATOM 763 C CA . THR A 1 95 ? 0.261 10.177 -14.896 1.00 95.75 95 THR A CA 1
ATOM 764 C C . THR A 1 95 ? 1.447 11.089 -15.224 1.00 95.75 95 THR A C 1
ATOM 766 O O . THR A 1 95 ? 2.099 10.924 -16.259 1.00 95.75 95 THR A O 1
ATOM 769 N N . GLN A 1 96 ? 1.834 11.980 -14.301 1.00 96.69 96 GLN A N 1
ATOM 770 C CA . GLN A 1 96 ? 2.986 12.870 -14.483 1.00 96.69 96 GLN A CA 1
ATOM 771 C C . GLN A 1 96 ? 4.319 12.110 -14.507 1.00 96.69 96 GLN A C 1
ATOM 773 O O . GLN A 1 96 ? 5.299 12.590 -15.079 1.00 96.69 96 GLN A O 1
ATOM 778 N N . LYS A 1 97 ? 4.363 10.924 -13.893 1.00 94.81 97 LYS A N 1
ATOM 779 C CA . LYS A 1 97 ? 5.572 10.116 -13.708 1.00 94.81 97 LYS A CA 1
ATOM 780 C C . LYS A 1 97 ? 5.614 8.890 -14.622 1.00 94.81 97 LYS A C 1
ATOM 782 O O . LYS A 1 97 ? 6.704 8.450 -14.987 1.00 94.81 97 LYS A O 1
ATOM 787 N N . CYS A 1 98 ? 4.461 8.336 -15.003 1.00 95.50 98 CYS A N 1
ATOM 788 C CA . CYS A 1 98 ? 4.377 7.066 -15.726 1.00 95.50 98 CYS A CA 1
ATOM 789 C C . CYS A 1 98 ? 4.145 7.175 -17.242 1.00 95.50 98 CYS A C 1
ATOM 791 O O . CYS A 1 98 ? 3.904 6.156 -17.896 1.00 95.50 98 CYS A O 1
ATOM 793 N N . GLY A 1 99 ? 4.250 8.381 -17.811 1.00 93.19 99 GLY A N 1
ATOM 794 C CA . GLY A 1 99 ? 4.272 8.591 -19.262 1.00 93.19 99 GLY A CA 1
ATOM 795 C C . GLY A 1 99 ? 3.014 9.207 -19.883 1.00 93.19 99 GLY A C 1
ATOM 796 O O . GLY A 1 99 ? 2.748 8.911 -21.049 1.00 93.19 99 GLY A O 1
ATOM 797 N N . GLY A 1 100 ? 2.280 10.059 -19.154 1.00 82.88 100 GLY A N 1
ATOM 798 C CA . GLY A 1 100 ? 1.157 10.847 -19.682 1.00 82.88 100 GLY A CA 1
ATOM 799 C C . GLY A 1 100 ? 0.026 11.003 -18.688 1.00 82.88 100 GLY A C 1
ATOM 800 O O . GLY A 1 100 ? -0.467 9.951 -18.225 1.00 82.88 100 GLY A O 1
#